Protein AF-A0A4Y8S9X6-F1 (afdb_monomer_lite)

Foldseek 3Di:
DDDDDDDDPPPPPPDDPDPDPPAQLFQKKWKWKAKPPPRHTPDTDMDGARWDWDDPDPQQKIKIAGPVCNQAWIKIFHDDDPFQWTQWIWIHHHNDIDIDGPVVQKTWGWDDDSNDQKIKIWIAGNDDIGMTMIMMTGD

pLDDT: mean 83.79, std 18.62, range [33.69, 97.81]

Secondary structure (DSSP, 8-state):
---------------------SS-SEEEEEEEEEETTT--EEEEEEEEEEEEEE---TT-EEEEEETTTTTTEEEEEEPPSSSSB-SEEEEEETTEEEEEEGGGTEEEEEES-TTSSEEEEEEEESSSSSEEEEEEEE-

Structure (mmCIF, N/CA/C/O backbone):
data_AF-A0A4Y8S9X6-F1
#
_entry.id   AF-A0A4Y8S9X6-F1
#
loop_
_atom_site.group_PDB
_atom_site.id
_atom_site.type_symbol
_atom_site.label_atom_id
_atom_site.label_alt_id
_atom_site.label_comp_id
_atom_site.label_asym_id
_atom_site.label_entity_id
_atom_site.label_seq_id
_atom_site.pdbx_PDB_ins_code
_atom_site.Cartn_x
_atom_site.Cartn_y
_atom_site.Cartn_z
_atom_site.occupancy
_atom_site.B_iso_or_equiv
_atom_site.auth_seq_id
_atom_site.auth_comp_id
_atom_site.auth_asym_id
_atom_site.auth_atom_id
_atom_site.pdbx_PDB_model_num
ATOM 1 N N . MET A 1 1 ? -40.312 -1.831 10.276 1.00 40.00 1 MET A N 1
ATOM 2 C CA . MET A 1 1 ? -38.938 -2.235 9.902 1.00 40.00 1 MET A CA 1
ATOM 3 C C . MET A 1 1 ? -38.817 -2.108 8.390 1.00 40.00 1 MET A C 1
ATOM 5 O O . MET A 1 1 ? -39.615 -2.721 7.696 1.00 40.00 1 MET A O 1
ATOM 9 N N . LYS A 1 2 ? -37.938 -1.236 7.881 1.00 33.69 2 LYS A N 1
ATOM 10 C CA . LYS A 1 2 ? -37.724 -1.038 6.435 1.00 33.69 2 LYS A CA 1
ATOM 11 C C . LYS A 1 2 ? -36.501 -1.858 6.001 1.00 33.69 2 LYS A C 1
ATOM 13 O O . LYS A 1 2 ? -35.486 -1.760 6.690 1.00 33.69 2 LYS A O 1
ATOM 18 N N . PRO A 1 3 ? -36.559 -2.641 4.913 1.00 43.22 3 PRO A N 1
ATOM 19 C CA . PRO A 1 3 ? -35.386 -3.345 4.419 1.00 43.22 3 PRO A CA 1
ATOM 20 C C . PRO A 1 3 ? -34.400 -2.344 3.804 1.00 43.22 3 PRO A C 1
ATOM 22 O O . PRO A 1 3 ? -34.760 -1.535 2.949 1.00 43.22 3 PRO A O 1
ATOM 25 N N . PHE A 1 4 ? -33.156 -2.390 4.277 1.00 41.22 4 PHE A N 1
ATOM 26 C CA . PHE A 1 4 ? -32.022 -1.693 3.679 1.00 41.22 4 PHE A CA 1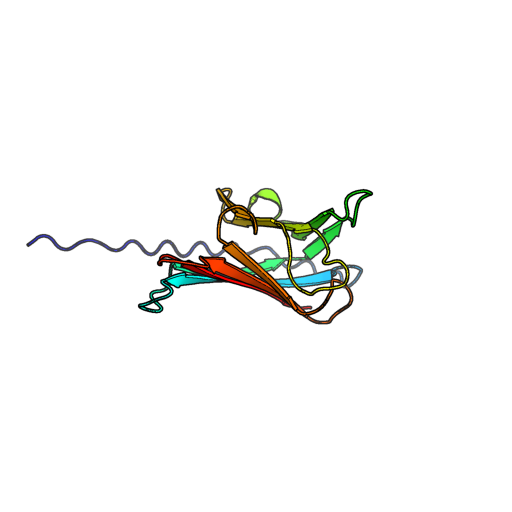
ATOM 27 C C . PHE A 1 4 ? -31.640 -2.438 2.393 1.00 41.22 4 PHE A C 1
ATOM 29 O O . PHE A 1 4 ? -31.184 -3.579 2.447 1.00 41.22 4 PHE A O 1
ATOM 36 N N . LEU A 1 5 ? -31.855 -1.808 1.238 1.00 36.44 5 LEU A N 1
ATOM 37 C CA . LEU A 1 5 ? -31.358 -2.304 -0.043 1.00 36.44 5 LEU A CA 1
ATOM 38 C C . LEU A 1 5 ? -29.827 -2.149 -0.063 1.00 36.44 5 LEU A C 1
ATOM 40 O O . LEU A 1 5 ? -29.307 -1.035 -0.123 1.00 36.44 5 LEU A O 1
ATOM 44 N N . LEU A 1 6 ? -29.106 -3.265 0.005 1.00 41.47 6 LEU A N 1
ATOM 45 C CA . LEU A 1 6 ? -27.664 -3.328 -0.229 1.00 41.47 6 LEU A CA 1
ATOM 46 C C . LEU A 1 6 ? -27.407 -3.307 -1.742 1.00 41.47 6 LEU A C 1
ATOM 48 O O . LEU A 1 6 ? -27.575 -4.317 -2.421 1.00 41.47 6 LEU A O 1
ATOM 52 N N . PHE A 1 7 ? -26.992 -2.157 -2.271 1.00 36.78 7 PHE A N 1
ATOM 53 C CA . PHE A 1 7 ? -26.425 -2.066 -3.616 1.00 36.78 7 PHE A CA 1
ATOM 54 C C . PHE A 1 7 ? -24.957 -2.509 -3.574 1.00 36.78 7 PHE A C 1
ATOM 56 O O . PHE A 1 7 ? -24.081 -1.757 -3.149 1.00 36.78 7 PHE A O 1
ATOM 63 N N . PHE A 1 8 ? -24.679 -3.730 -4.027 1.00 39.41 8 PHE A N 1
ATOM 64 C CA . PHE A 1 8 ? -23.322 -4.153 -4.363 1.00 39.41 8 PHE A CA 1
ATOM 65 C C . PHE A 1 8 ? -22.980 -3.620 -5.755 1.00 39.41 8 PHE A C 1
ATOM 67 O O . PHE A 1 8 ? -23.382 -4.190 -6.766 1.00 39.41 8 PHE A O 1
ATOM 74 N N . VAL A 1 9 ? -22.246 -2.510 -5.821 1.00 39.75 9 VAL A N 1
ATOM 75 C CA . VAL A 1 9 ? -21.648 -2.058 -7.081 1.00 39.75 9 VAL A CA 1
ATOM 76 C C . VAL A 1 9 ? -20.343 -2.829 -7.273 1.00 39.75 9 VAL A C 1
ATOM 78 O O . VAL A 1 9 ? -19.290 -2.432 -6.778 1.00 39.75 9 VAL A O 1
ATOM 81 N N . ALA A 1 10 ? -20.415 -3.960 -7.972 1.00 45.00 10 ALA A N 1
ATOM 82 C CA . ALA A 1 10 ? -19.235 -4.645 -8.482 1.00 45.00 10 ALA A CA 1
ATOM 83 C C . ALA A 1 10 ? -18.690 -3.845 -9.677 1.00 45.00 10 ALA A C 1
ATOM 85 O O . ALA A 1 10 ? -19.141 -4.010 -10.807 1.00 45.00 10 ALA A O 1
ATOM 86 N N . ILE A 1 11 ? -17.752 -2.928 -9.426 1.00 44.44 11 ILE A N 1
ATOM 87 C CA . ILE A 1 11 ? -17.028 -2.235 -10.498 1.00 44.44 11 ILE A CA 1
ATOM 88 C C . ILE A 1 11 ? -15.947 -3.188 -11.015 1.00 44.44 11 ILE A C 1
ATOM 90 O O . ILE A 1 11 ? -14.825 -3.210 -10.514 1.00 44.44 11 ILE A O 1
ATOM 94 N N . THR A 1 12 ? -16.277 -3.988 -12.025 1.00 44.09 12 THR A N 1
ATOM 95 C CA . THR A 1 12 ? -15.288 -4.700 -12.837 1.00 44.09 12 THR A CA 1
ATOM 96 C C . THR A 1 12 ? -14.641 -3.705 -13.795 1.00 44.09 12 THR A C 1
ATOM 98 O O . THR A 1 12 ? -15.137 -3.436 -14.885 1.00 44.09 12 THR A O 1
ATOM 101 N N . VAL A 1 13 ? -13.508 -3.128 -13.387 1.00 48.88 13 VAL A N 1
ATOM 102 C CA . VAL A 1 13 ? -12.615 -2.433 -14.322 1.00 48.88 13 VAL A CA 1
ATOM 103 C C . VAL A 1 13 ? -11.910 -3.512 -15.144 1.00 48.88 13 VAL A C 1
ATOM 105 O O . VAL A 1 13 ? -10.861 -4.022 -14.763 1.00 48.88 13 VAL A O 1
ATOM 108 N N . ALA A 1 14 ? -12.538 -3.930 -16.241 1.00 44.22 14 ALA A N 1
ATOM 109 C CA . ALA A 1 14 ? -11.895 -4.762 -17.245 1.00 44.22 14 ALA A CA 1
ATOM 110 C C . ALA A 1 14 ? -10.903 -3.884 -18.023 1.00 44.22 14 ALA A C 1
ATOM 112 O O . ALA A 1 14 ? -11.265 -3.238 -19.003 1.00 44.22 14 ALA A O 1
ATOM 113 N N . GLY A 1 15 ? -9.664 -3.805 -17.535 1.00 41.06 15 GLY A N 1
ATOM 114 C CA . GLY A 1 15 ? -8.538 -3.339 -18.336 1.00 41.06 15 GLY A CA 1
ATOM 115 C C . GLY A 1 15 ? -8.211 -4.407 -19.374 1.00 41.06 15 GLY A C 1
ATOM 116 O O . GLY A 1 15 ? -8.018 -5.575 -19.029 1.00 41.06 15 GLY A O 1
ATOM 117 N N . CYS A 1 16 ? -8.196 -4.035 -20.652 1.00 43.00 16 CYS A N 1
ATOM 118 C CA . CYS A 1 16 ? -7.683 -4.898 -21.706 1.00 43.00 16 CYS A CA 1
ATOM 119 C C . CYS A 1 16 ? -6.197 -5.159 -21.427 1.00 43.00 16 CYS A C 1
ATOM 121 O O . CYS A 1 16 ? -5.369 -4.254 -21.541 1.00 43.00 16 CYS A O 1
ATOM 123 N N . ALA A 1 17 ? -5.870 -6.395 -21.046 1.00 42.69 17 ALA A N 1
ATOM 124 C CA . ALA A 1 17 ? -4.497 -6.849 -20.883 1.00 42.69 17 ALA A CA 1
ATOM 125 C C . ALA A 1 17 ? -3.804 -6.833 -22.254 1.00 42.69 17 ALA A C 1
ATOM 127 O O . ALA A 1 17 ? -3.986 -7.736 -23.073 1.00 42.69 17 ALA A O 1
ATOM 128 N N . SER A 1 18 ? -3.034 -5.777 -22.516 1.00 43.19 18 SER A N 1
ATOM 129 C CA . SER A 1 18 ? -2.101 -5.752 -23.634 1.00 43.19 18 SER A CA 1
ATOM 130 C C . SER A 1 18 ? -0.980 -6.738 -23.315 1.00 43.19 18 SER A C 1
ATOM 132 O O . SER A 1 18 ? -0.240 -6.560 -22.350 1.00 43.19 18 SER A O 1
ATOM 134 N N . LYS A 1 19 ? -0.895 -7.817 -24.096 1.00 43.72 19 LYS A N 1
ATOM 135 C CA . LYS A 1 19 ? 0.226 -8.758 -24.068 1.00 43.72 19 LYS A CA 1
ATOM 136 C C . LYS A 1 19 ? 1.466 -8.044 -24.609 1.00 43.72 19 LYS A C 1
ATOM 138 O O . LYS A 1 19 ? 1.687 -8.060 -25.812 1.00 43.72 19 LYS A O 1
ATOM 143 N N . ASN A 1 20 ? 2.251 -7.427 -23.734 1.00 45.31 20 ASN A N 1
ATOM 144 C CA . ASN A 1 20 ? 3.652 -7.104 -23.992 1.00 45.31 20 ASN A CA 1
ATOM 145 C C . ASN A 1 20 ? 4.445 -7.344 -22.705 1.00 45.31 20 ASN A C 1
ATOM 147 O O . ASN A 1 20 ? 4.385 -6.571 -21.755 1.00 45.31 20 ASN A O 1
ATOM 151 N N . ASP A 1 21 ? 5.164 -8.460 -22.694 1.00 53.88 21 ASP A N 1
ATOM 152 C CA . ASP A 1 21 ? 5.855 -9.053 -21.546 1.00 53.88 21 ASP A CA 1
ATOM 153 C C . ASP A 1 21 ? 7.228 -8.398 -21.270 1.00 53.88 21 ASP A C 1
ATOM 155 O O . ASP A 1 21 ? 8.216 -9.061 -20.964 1.00 53.88 21 ASP A O 1
ATOM 159 N N . SER A 1 22 ? 7.342 -7.075 -21.421 1.00 56.56 22 SER A N 1
ATOM 160 C CA . SER A 1 22 ? 8.622 -6.367 -21.286 1.00 56.56 22 SER A CA 1
ATOM 161 C C . SER A 1 22 ? 8.523 -5.198 -20.303 1.00 56.56 22 SER A C 1
ATOM 163 O O . SER A 1 22 ? 8.374 -4.044 -20.705 1.00 56.56 22 SER A O 1
ATOM 165 N N . GLY A 1 23 ? 8.627 -5.490 -19.003 1.00 78.19 23 GLY A N 1
ATOM 166 C CA . GLY A 1 23 ? 8.963 -4.480 -17.986 1.00 78.19 23 GLY A CA 1
ATOM 167 C C . GLY A 1 23 ? 7.921 -4.193 -16.901 1.00 78.19 23 GLY A C 1
ATOM 168 O O . GLY A 1 23 ? 8.093 -3.216 -16.171 1.00 78.19 23 GLY A O 1
ATOM 169 N N . CYS A 1 24 ? 6.866 -5.001 -16.767 1.00 88.94 24 CYS A N 1
ATOM 170 C CA . CYS A 1 24 ? 5.984 -4.924 -15.599 1.00 88.94 24 CYS A CA 1
ATOM 171 C C . CYS A 1 24 ? 6.695 -5.497 -14.371 1.00 88.94 24 CYS A C 1
ATOM 173 O O . CYS A 1 24 ? 7.288 -6.573 -14.430 1.00 88.94 24 CYS A O 1
ATOM 175 N N . LEU A 1 25 ? 6.622 -4.781 -13.252 1.00 92.75 25 LEU A N 1
ATOM 176 C CA . LEU A 1 25 ? 7.156 -5.246 -11.976 1.00 92.75 25 LEU A CA 1
ATOM 177 C C . LEU A 1 25 ? 6.232 -6.289 -11.343 1.00 92.75 25 LEU A C 1
ATOM 179 O O . LEU A 1 25 ? 6.688 -7.313 -10.844 1.00 92.75 25 LEU A O 1
ATOM 183 N N . PHE A 1 26 ? 4.931 -6.009 -11.390 1.00 95.12 26 PHE A N 1
ATOM 184 C CA . PHE A 1 26 ? 3.854 -6.873 -10.923 1.00 95.12 26 PHE A CA 1
ATOM 185 C C . PHE A 1 26 ? 2.705 -6.817 -11.939 1.00 95.12 26 PHE A C 1
ATOM 187 O O . PHE A 1 26 ? 2.532 -5.792 -12.601 1.00 95.12 26 PHE A O 1
ATOM 194 N N . SER A 1 27 ? 1.918 -7.885 -12.062 1.00 95.19 27 SER A N 1
ATOM 195 C CA . SER A 1 27 ? 0.724 -7.941 -12.923 1.00 95.19 27 SER A CA 1
ATOM 196 C C . SER A 1 27 ? -0.594 -7.853 -12.141 1.00 95.19 27 SER A C 1
ATOM 198 O O . SER A 1 27 ? -1.665 -7.617 -12.709 1.00 95.19 27 SER A O 1
ATOM 200 N N . GLU A 1 28 ? -0.533 -8.032 -10.819 1.00 95.88 28 GLU A N 1
ATOM 201 C CA . GLU A 1 28 ? -1.696 -8.020 -9.939 1.00 95.88 28 GLU A CA 1
ATOM 202 C C . GLU A 1 28 ? -1.396 -7.293 -8.625 1.00 95.88 28 GLU A C 1
ATOM 204 O O . GLU A 1 28 ? -0.337 -7.472 -8.023 1.00 95.88 28 GLU A O 1
ATOM 209 N N . ALA A 1 29 ? -2.368 -6.515 -8.148 1.00 97.12 29 ALA A N 1
ATOM 210 C CA . ALA A 1 29 ? -2.415 -5.970 -6.801 1.00 97.12 29 ALA A CA 1
ATOM 211 C C . ALA A 1 29 ? -3.729 -6.382 -6.131 1.00 97.12 29 ALA A C 1
ATOM 213 O O . ALA A 1 29 ? -4.814 -6.189 -6.681 1.00 97.12 29 ALA A O 1
ATOM 214 N N . ARG A 1 30 ? -3.652 -6.916 -4.914 1.00 97.19 30 ARG A N 1
ATOM 215 C CA . ARG A 1 30 ? -4.816 -7.209 -4.080 1.00 97.19 30 ARG A CA 1
ATOM 216 C C . ARG A 1 30 ? -4.791 -6.350 -2.833 1.00 97.19 30 ARG A C 1
ATOM 218 O O . ARG A 1 30 ? -3.825 -6.405 -2.076 1.00 97.19 30 ARG A O 1
ATOM 225 N N . VAL A 1 31 ? -5.870 -5.615 -2.587 1.00 96.38 31 VAL A N 1
ATOM 226 C CA . VAL A 1 31 ? -6.052 -4.864 -1.346 1.00 96.38 31 VAL A CA 1
ATOM 227 C C . VAL A 1 31 ? -7.119 -5.522 -0.498 1.00 96.38 31 VAL A C 1
ATOM 229 O O . VAL A 1 31 ? -8.242 -5.725 -0.958 1.00 96.38 31 VAL A O 1
ATOM 232 N N . LYS A 1 32 ? -6.780 -5.785 0.761 1.00 96.38 32 LYS A N 1
ATOM 233 C CA . LYS A 1 32 ? -7.729 -6.194 1.791 1.00 96.38 32 LYS A CA 1
ATOM 234 C C . LYS A 1 32 ? -7.716 -5.211 2.943 1.00 96.38 32 LYS A C 1
ATOM 236 O O . LYS A 1 32 ? -6.653 -4.785 3.378 1.00 96.38 32 LYS 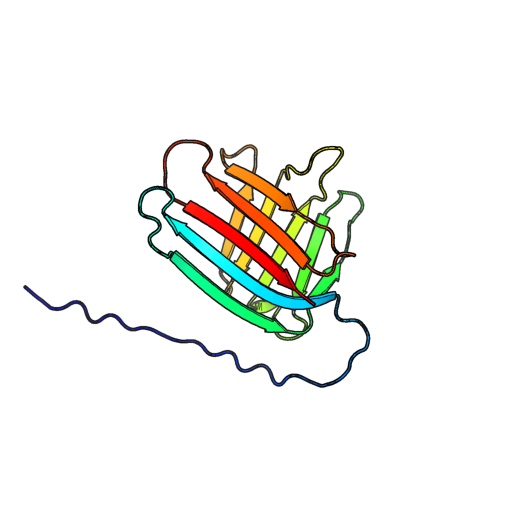A O 1
ATOM 241 N N . ALA A 1 33 ? -8.889 -4.901 3.470 1.00 94.50 33 ALA A N 1
ATOM 242 C CA . ALA A 1 33 ? -9.044 -4.202 4.734 1.00 94.50 33 ALA A CA 1
ATOM 243 C C . ALA A 1 33 ? -10.245 -4.777 5.484 1.00 94.50 33 ALA A C 1
ATOM 245 O O . ALA A 1 33 ? -11.270 -5.094 4.878 1.00 94.50 33 ALA A O 1
ATOM 246 N N . SER A 1 34 ? -10.129 -4.892 6.798 1.00 94.44 34 SER A N 1
ATOM 247 C CA . SER A 1 34 ? -11.153 -5.465 7.668 1.00 94.44 34 SER A CA 1
ATOM 248 C C . SER A 1 34 ? -11.115 -4.827 9.043 1.00 94.44 34 SER A C 1
ATOM 250 O O . SER A 1 34 ? -10.072 -4.330 9.479 1.00 94.44 34 SER A O 1
ATOM 252 N N . GLU A 1 35 ? -12.229 -4.912 9.755 1.00 93.12 35 GLU A N 1
ATOM 253 C CA . GLU A 1 35 ? -12.265 -4.567 11.168 1.00 93.12 35 GLU A CA 1
ATOM 254 C C . GLU A 1 35 ? -11.366 -5.507 11.989 1.00 93.12 35 GLU A C 1
ATOM 256 O O . GLU A 1 35 ? -11.397 -6.719 11.797 1.00 93.12 35 GLU A O 1
ATOM 261 N N . ILE A 1 36 ? -10.553 -4.968 12.905 1.00 89.31 36 ILE A N 1
ATOM 262 C CA . ILE A 1 36 ? -9.600 -5.785 13.690 1.00 89.31 36 ILE A CA 1
ATOM 263 C C . ILE A 1 36 ? -10.321 -6.826 14.555 1.00 89.31 36 ILE A C 1
ATOM 265 O O . ILE A 1 36 ? -9.856 -7.959 14.648 1.00 89.31 36 ILE A O 1
ATOM 269 N N . THR A 1 37 ? -11.423 -6.432 15.198 1.00 87.94 37 THR A N 1
ATOM 270 C CA . THR A 1 37 ? -12.105 -7.219 16.237 1.00 87.94 37 THR A CA 1
ATOM 271 C C . THR A 1 37 ? -13.129 -8.204 15.689 1.00 87.94 37 THR A C 1
ATOM 273 O O . THR A 1 37 ? -13.355 -9.244 16.298 1.00 87.94 37 THR A O 1
ATOM 276 N N . THR A 1 38 ? -13.770 -7.873 14.569 1.00 90.00 38 THR A N 1
ATOM 277 C CA . THR A 1 38 ? -14.866 -8.663 13.988 1.00 90.00 38 THR A CA 1
ATOM 278 C C . THR A 1 38 ? -14.469 -9.374 12.699 1.00 90.00 38 THR A C 1
ATOM 280 O O . THR A 1 38 ? -15.262 -10.153 12.177 1.00 90.00 38 THR A O 1
ATOM 283 N N . ASP A 1 39 ? -13.292 -9.061 12.141 1.00 89.62 39 ASP A N 1
ATOM 284 C CA . ASP A 1 39 ? -12.861 -9.466 10.796 1.00 89.62 39 ASP A CA 1
ATOM 285 C C . ASP A 1 39 ? -13.843 -9.080 9.679 1.00 89.62 39 ASP A C 1
ATOM 287 O O . ASP A 1 39 ? -13.741 -9.551 8.543 1.00 89.62 39 ASP A O 1
ATOM 291 N N . LYS A 1 40 ? -14.787 -8.173 9.962 1.00 91.44 40 LYS A N 1
ATOM 292 C CA . LYS A 1 40 ? -15.758 -7.716 8.977 1.00 91.44 40 LYS A CA 1
ATOM 293 C C . LYS A 1 40 ? -15.023 -7.031 7.819 1.00 91.44 40 LYS A C 1
ATOM 295 O O . LYS A 1 40 ? -14.279 -6.075 8.062 1.00 91.44 40 LYS A O 1
ATOM 300 N N . PRO A 1 41 ? -15.226 -7.472 6.565 1.00 91.81 41 PRO A N 1
ATOM 301 C CA . PRO A 1 41 ? -14.527 -6.901 5.426 1.00 91.81 41 PRO A CA 1
ATOM 302 C C . PRO A 1 41 ? -14.990 -5.464 5.170 1.00 91.81 41 PRO A C 1
ATOM 304 O O . PRO A 1 41 ? -16.185 -5.173 5.112 1.00 91.81 41 PRO A O 1
ATOM 307 N N . ILE A 1 42 ? -14.017 -4.574 4.998 1.00 90.94 42 ILE A N 1
ATOM 308 C CA . ILE A 1 42 ? -14.194 -3.172 4.597 1.00 90.94 42 ILE A CA 1
ATOM 309 C C . ILE A 1 42 ? -13.864 -3.026 3.110 1.00 90.94 42 ILE A C 1
ATOM 311 O O . ILE A 1 42 ? -14.543 -2.298 2.390 1.00 90.94 42 ILE A O 1
ATOM 315 N N . ASN A 1 43 ? -12.824 -3.725 2.651 1.00 88.56 43 ASN A N 1
ATOM 316 C CA . ASN A 1 43 ? -12.411 -3.757 1.255 1.00 88.56 43 ASN A CA 1
ATOM 317 C C . ASN A 1 43 ? -11.796 -5.127 0.918 1.00 88.56 43 ASN A C 1
ATOM 319 O O . ASN A 1 43 ? -11.019 -5.660 1.709 1.00 88.56 43 ASN A O 1
ATOM 323 N N . ASP A 1 44 ? -12.116 -5.676 -0.251 1.00 94.25 44 ASP A N 1
ATOM 324 C CA . ASP A 1 44 ? -11.409 -6.802 -0.878 1.00 94.25 44 ASP A CA 1
ATOM 325 C C . ASP A 1 44 ? -11.491 -6.581 -2.387 1.00 94.25 44 ASP A C 1
ATOM 327 O O . ASP A 1 44 ? -12.537 -6.784 -3.006 1.00 94.25 44 ASP A O 1
ATOM 331 N N . VAL A 1 45 ? -10.407 -6.071 -2.963 1.00 93.81 45 VAL A N 1
ATOM 332 C CA . VAL A 1 45 ? -10.331 -5.750 -4.388 1.00 93.81 45 VAL A CA 1
ATOM 333 C C . VAL A 1 45 ? -9.066 -6.342 -4.981 1.00 93.81 45 VAL A C 1
ATOM 335 O O . VAL A 1 45 ? -7.984 -6.234 -4.406 1.00 93.81 45 VAL A O 1
ATOM 338 N N . THR A 1 46 ? -9.214 -6.945 -6.156 1.00 96.00 46 THR A N 1
ATOM 339 C CA . THR A 1 46 ? -8.105 -7.382 -7.002 1.00 96.00 46 THR A CA 1
ATOM 340 C C . THR A 1 46 ? -8.064 -6.503 -8.241 1.00 96.00 46 THR A C 1
ATOM 342 O O . THR A 1 46 ? -9.084 -6.293 -8.898 1.00 96.00 46 THR A O 1
ATOM 345 N N . ILE A 1 47 ? -6.880 -5.995 -8.555 1.00 94.88 47 ILE A N 1
ATOM 346 C CA . ILE A 1 47 ? -6.616 -5.081 -9.659 1.00 94.88 47 ILE A CA 1
ATOM 347 C C . ILE A 1 47 ? -5.551 -5.741 -10.523 1.00 94.88 47 ILE A C 1
ATOM 349 O O . ILE A 1 47 ? -4.466 -6.051 -10.036 1.00 94.88 47 ILE A O 1
ATOM 353 N N . LYS A 1 48 ? -5.877 -5.970 -11.793 1.00 95.50 48 LYS A N 1
ATOM 354 C CA . LYS A 1 48 ? -4.941 -6.500 -12.785 1.00 95.50 48 LYS A CA 1
ATOM 355 C C . LYS A 1 48 ? -4.486 -5.357 -13.673 1.00 95.50 48 LYS A C 1
ATOM 357 O O . LYS A 1 48 ? -5.324 -4.720 -14.308 1.00 95.50 48 LYS A O 1
ATOM 362 N N . ASP A 1 49 ? -3.191 -5.090 -13.669 1.00 94.88 49 ASP A N 1
ATOM 363 C CA . ASP A 1 49 ? -2.557 -4.037 -14.458 1.00 94.88 49 ASP A CA 1
ATOM 364 C C . ASP A 1 49 ? -1.049 -4.305 -14.535 1.00 94.88 49 ASP A C 1
ATOM 366 O O . ASP A 1 49 ? -0.504 -5.052 -13.726 1.00 94.88 49 ASP A O 1
ATOM 370 N N . CYS A 1 50 ? -0.362 -3.669 -15.477 1.00 94.25 50 CYS A N 1
ATOM 371 C CA . CYS A 1 50 ? 1.090 -3.597 -15.456 1.00 94.25 50 CYS A CA 1
ATOM 372 C C . CYS A 1 50 ? 1.512 -2.596 -14.375 1.00 94.25 50 CYS A C 1
ATOM 374 O O . CYS A 1 50 ? 1.436 -1.384 -14.576 1.00 94.25 50 CYS A O 1
ATOM 376 N N . PHE A 1 51 ? 1.926 -3.079 -13.207 1.00 95.38 51 PHE A N 1
ATOM 377 C CA . PHE A 1 51 ? 2.419 -2.216 -12.139 1.00 95.38 51 PHE A CA 1
ATOM 378 C C . PHE A 1 51 ? 3.899 -1.920 -12.336 1.00 95.38 51 PHE A C 1
ATOM 380 O O . PHE A 1 51 ? 4.709 -2.829 -12.530 1.00 95.38 51 PHE A O 1
ATOM 387 N N . LYS A 1 52 ? 4.259 -0.644 -12.231 1.00 94.44 52 LYS A N 1
ATOM 388 C CA . LYS A 1 52 ? 5.639 -0.154 -12.268 1.00 94.44 52 LYS A CA 1
ATOM 389 C C . LYS A 1 52 ? 5.963 0.566 -10.970 1.00 94.44 52 LYS A C 1
ATOM 391 O O . LYS A 1 52 ? 5.077 1.175 -10.371 1.00 94.44 52 LYS A O 1
ATOM 396 N N . ALA A 1 53 ? 7.224 0.486 -10.553 1.00 93.38 53 ALA A N 1
ATOM 397 C CA . ALA A 1 53 ? 7.733 1.249 -9.423 1.00 93.38 53 ALA A CA 1
ATOM 398 C C . ALA A 1 53 ? 8.583 2.431 -9.902 1.00 93.38 53 ALA A C 1
ATOM 400 O O . ALA A 1 53 ? 9.375 2.286 -10.833 1.00 93.38 53 ALA A O 1
ATOM 401 N N . THR A 1 54 ? 8.449 3.574 -9.239 1.00 92.00 54 THR A N 1
ATOM 402 C CA . THR A 1 54 ? 9.385 4.701 -9.320 1.00 92.00 54 THR A CA 1
ATOM 403 C C . THR A 1 54 ? 10.019 4.935 -7.955 1.00 92.00 54 THR A C 1
ATOM 405 O O . THR A 1 54 ? 9.353 4.764 -6.933 1.00 92.00 54 THR A O 1
ATOM 408 N N . GLY A 1 55 ? 11.284 5.354 -7.946 1.00 88.06 55 GLY A N 1
ATOM 409 C CA . GLY A 1 55 ? 12.084 5.517 -6.732 1.00 88.06 55 GLY A CA 1
ATOM 410 C C . GLY A 1 55 ? 12.921 4.274 -6.378 1.00 88.06 55 GLY A C 1
ATOM 411 O O . GLY A 1 55 ? 13.026 3.359 -7.203 1.00 88.06 55 GLY A O 1
ATOM 412 N N . PRO A 1 56 ? 13.519 4.228 -5.173 1.00 88.00 56 PRO A N 1
ATOM 413 C CA . PRO A 1 56 ? 13.477 5.274 -4.143 1.00 88.00 56 PRO A CA 1
ATOM 414 C C . PRO A 1 56 ? 14.049 6.615 -4.635 1.00 88.00 56 PRO A C 1
ATOM 416 O O . PRO A 1 56 ? 15.021 6.629 -5.390 1.00 88.00 56 PRO A O 1
ATOM 419 N N . ASP A 1 57 ? 13.426 7.733 -4.256 1.00 88.62 57 ASP A N 1
ATOM 420 C CA . ASP A 1 57 ? 14.030 9.067 -4.410 1.00 88.62 57 ASP A CA 1
ATOM 421 C C . ASP A 1 57 ? 15.092 9.335 -3.321 1.00 88.62 57 ASP A C 1
ATOM 423 O O . ASP A 1 57 ? 15.377 8.466 -2.495 1.00 88.62 57 ASP A O 1
ATOM 427 N N . ASP A 1 58 ? 15.667 10.543 -3.284 1.00 86.12 58 ASP A N 1
ATOM 428 C CA . ASP A 1 58 ? 16.678 10.934 -2.284 1.00 86.12 58 ASP A CA 1
ATOM 429 C C . ASP A 1 58 ? 16.176 10.837 -0.826 1.00 86.12 58 ASP A C 1
ATOM 431 O O . ASP A 1 58 ? 16.972 10.835 0.113 1.00 86.12 58 ASP A O 1
ATOM 435 N N . MET A 1 59 ? 14.856 10.756 -0.620 1.00 85.69 59 MET A N 1
ATOM 436 C CA . MET A 1 59 ? 14.215 10.572 0.683 1.00 85.69 59 MET A CA 1
ATOM 437 C C . MET A 1 59 ? 13.750 9.127 0.922 1.00 85.69 59 MET A C 1
ATOM 439 O O . MET A 1 59 ? 13.096 8.859 1.929 1.00 85.69 59 MET A O 1
ATOM 443 N N . GLY A 1 60 ? 14.047 8.196 0.013 1.00 88.88 60 GLY A N 1
ATOM 444 C CA . GLY A 1 60 ? 13.632 6.800 0.107 1.00 88.88 60 GLY A CA 1
ATOM 445 C C . GLY A 1 60 ? 12.180 6.541 -0.304 1.00 88.88 60 GLY A C 1
ATOM 446 O O . GLY A 1 60 ? 11.648 5.479 0.018 1.00 88.88 60 GLY A O 1
ATOM 447 N N . LEU A 1 61 ? 11.490 7.487 -0.954 1.00 93.44 61 LEU A N 1
ATOM 448 C CA . LEU A 1 61 ? 10.090 7.315 -1.355 1.00 93.44 61 LEU A CA 1
ATOM 449 C C . LEU A 1 61 ? 9.983 6.410 -2.585 1.00 93.44 61 LEU A C 1
ATOM 451 O O . LEU A 1 61 ? 10.522 6.719 -3.647 1.00 93.44 61 LEU A O 1
ATOM 455 N N . VAL A 1 62 ? 9.207 5.338 -2.458 1.00 95.06 62 VAL A N 1
ATOM 456 C CA . VAL A 1 62 ? 8.822 4.450 -3.557 1.00 95.06 62 VAL A CA 1
ATOM 457 C C . VAL A 1 62 ? 7.350 4.653 -3.876 1.00 95.06 62 VAL A C 1
ATOM 459 O O . VAL A 1 62 ? 6.504 4.692 -2.980 1.00 95.06 62 VAL A O 1
ATOM 462 N N . GLU A 1 63 ? 7.024 4.726 -5.163 1.00 96.56 63 GLU A N 1
ATOM 463 C CA . GLU A 1 63 ? 5.646 4.688 -5.647 1.00 96.56 63 GLU A CA 1
ATOM 464 C C . GLU A 1 63 ? 5.440 3.500 -6.579 1.00 96.56 63 GLU A C 1
ATOM 466 O O . GLU A 1 63 ? 6.250 3.265 -7.467 1.00 96.56 63 GLU A O 1
ATOM 471 N N . ILE A 1 64 ? 4.338 2.772 -6.406 1.00 96.56 64 ILE A N 1
ATOM 472 C CA . ILE A 1 64 ? 3.898 1.696 -7.292 1.00 96.56 64 ILE A CA 1
ATOM 473 C C . ILE A 1 64 ? 2.539 2.079 -7.872 1.00 96.56 64 ILE A C 1
ATOM 475 O O . ILE A 1 64 ? 1.567 2.277 -7.136 1.00 96.56 64 ILE A O 1
ATOM 479 N N . ALA A 1 65 ? 2.458 2.164 -9.196 1.00 96.12 65 ALA A N 1
ATOM 480 C CA . ALA A 1 65 ? 1.246 2.528 -9.920 1.00 96.12 65 ALA A CA 1
ATOM 481 C C . ALA A 1 65 ? 1.026 1.596 -11.114 1.00 96.12 65 ALA A C 1
ATOM 483 O O . ALA A 1 65 ? 1.983 1.127 -11.731 1.00 96.12 65 ALA A O 1
ATOM 484 N N . GLY A 1 66 ? -0.241 1.323 -11.422 1.00 94.19 66 GLY A N 1
ATOM 485 C CA . GLY A 1 66 ? -0.615 0.601 -12.635 1.00 94.19 66 GLY A CA 1
ATOM 486 C C . GLY A 1 66 ? -0.576 1.527 -13.850 1.00 94.19 66 GLY A C 1
ATOM 487 O O . GLY A 1 66 ? -0.983 2.685 -13.744 1.00 94.19 66 GLY A O 1
ATOM 488 N N . GLU A 1 67 ? -0.096 1.046 -14.995 1.00 93.31 67 GLU A N 1
ATOM 489 C CA . GLU A 1 67 ? -0.020 1.840 -16.228 1.00 93.31 67 GLU A CA 1
ATOM 490 C C . GLU A 1 67 ? -1.378 2.397 -16.665 1.00 93.31 67 GLU A C 1
ATOM 492 O O . GLU A 1 67 ? -1.471 3.558 -17.059 1.00 93.31 67 GLU A O 1
ATOM 497 N N . GLN A 1 68 ? -2.435 1.587 -16.575 1.00 91.62 68 GLN A N 1
ATOM 498 C CA . GLN A 1 68 ? -3.785 1.973 -16.997 1.00 91.62 68 GLN A CA 1
ATOM 499 C C . GLN A 1 68 ? -4.654 2.456 -15.831 1.00 91.62 68 GLN A C 1
ATOM 501 O O . GLN A 1 68 ? -5.693 3.087 -16.035 1.00 91.62 68 GLN A O 1
ATOM 506 N N . THR A 1 69 ? -4.268 2.131 -14.597 1.00 90.31 69 THR A N 1
ATOM 507 C CA . THR A 1 69 ? -5.083 2.347 -13.400 1.00 90.31 69 THR A CA 1
ATOM 508 C C . THR A 1 69 ? -4.503 3.358 -12.422 1.00 90.31 69 THR A C 1
ATOM 510 O O . THR A 1 69 ? -5.129 3.565 -11.390 1.00 90.31 69 THR A O 1
ATOM 513 N N . SER A 1 70 ? -3.397 4.043 -12.725 1.00 87.50 70 SER A N 1
ATOM 514 C CA . SER A 1 70 ? -2.722 5.009 -11.830 1.00 87.50 70 SER A CA 1
ATOM 515 C C . SER A 1 70 ? -3.648 6.064 -11.194 1.00 87.50 70 SER A C 1
ATOM 517 O O . SER A 1 70 ? -3.515 6.404 -10.013 1.00 87.50 70 SER A O 1
ATOM 519 N N . ASP A 1 71 ? -4.661 6.536 -11.925 1.00 88.25 71 ASP A N 1
ATOM 520 C CA . ASP A 1 71 ? -5.663 7.474 -11.402 1.00 88.25 71 ASP A CA 1
ATOM 521 C C . ASP A 1 71 ? -6.589 6.856 -10.351 1.00 88.25 71 ASP A C 1
ATOM 523 O O . ASP A 1 71 ? -7.111 7.552 -9.474 1.00 88.25 71 ASP A O 1
ATOM 527 N N . LYS A 1 72 ? -6.784 5.542 -10.415 1.00 88.12 72 LYS A N 1
ATOM 528 C CA . LYS A 1 72 ? -7.672 4.772 -9.543 1.00 88.12 72 LYS A CA 1
ATOM 529 C C . LYS A 1 72 ? -6.907 4.039 -8.452 1.00 88.12 72 LYS A C 1
ATOM 531 O O . LYS A 1 72 ? -7.456 3.909 -7.363 1.00 88.12 72 LYS A O 1
ATOM 536 N N . PHE A 1 73 ? -5.690 3.585 -8.721 1.00 93.88 73 PHE A N 1
ATOM 537 C CA . PHE A 1 73 ? -4.871 2.807 -7.814 1.00 93.88 73 PHE A CA 1
ATOM 538 C C . PHE A 1 73 ? -3.401 3.218 -7.864 1.00 93.88 73 PHE A C 1
ATOM 540 O O . PHE A 1 73 ? -2.751 3.162 -8.906 1.00 93.88 73 PHE A O 1
ATOM 547 N N . LYS A 1 74 ? -2.880 3.599 -6.699 1.00 96.38 74 LYS A N 1
ATOM 548 C CA . LYS A 1 74 ? -1.466 3.904 -6.483 1.00 96.38 74 LYS A CA 1
ATOM 549 C C . LYS A 1 74 ? -1.108 3.600 -5.039 1.00 96.38 74 LYS A C 1
ATOM 551 O O . LYS A 1 74 ? -1.913 3.854 -4.141 1.00 96.38 74 LYS A O 1
ATOM 556 N N . VAL A 1 75 ? 0.098 3.110 -4.818 1.00 97.50 75 VAL A N 1
ATOM 557 C CA . VAL A 1 75 ? 0.672 2.946 -3.487 1.00 97.50 75 VAL A CA 1
ATOM 558 C C . VAL A 1 75 ? 1.954 3.751 -3.399 1.00 97.50 75 VAL A C 1
ATOM 560 O O . VAL A 1 75 ? 2.755 3.699 -4.323 1.00 97.50 75 VAL A O 1
ATOM 563 N N . SER A 1 76 ? 2.162 4.461 -2.296 1.00 97.00 76 SER A N 1
ATOM 564 C CA . SER A 1 76 ? 3.430 5.142 -2.021 1.00 97.00 76 SER A CA 1
ATOM 565 C C . SER A 1 76 ? 3.879 4.826 -0.597 1.00 97.00 76 SER A C 1
ATOM 567 O O . SER A 1 76 ? 3.055 4.845 0.318 1.00 97.00 76 SER A O 1
ATOM 569 N N . TYR A 1 77 ? 5.155 4.520 -0.392 1.00 96.06 77 TYR A N 1
ATOM 570 C CA . TYR A 1 77 ? 5.719 4.188 0.919 1.00 96.06 77 TYR A CA 1
ATOM 571 C C . TYR A 1 77 ? 7.202 4.566 0.978 1.00 96.06 77 TYR A C 1
ATOM 573 O O . TYR A 1 77 ? 7.847 4.686 -0.060 1.00 96.06 77 TYR A O 1
ATOM 581 N N . TYR A 1 78 ? 7.741 4.766 2.180 1.00 92.06 78 TYR A N 1
ATOM 582 C CA . TYR A 1 78 ? 9.189 4.915 2.354 1.00 92.06 78 TYR A CA 1
ATOM 583 C C . TYR A 1 78 ? 9.840 3.548 2.486 1.00 92.06 78 TYR A C 1
ATOM 585 O O . TYR A 1 78 ? 9.338 2.714 3.248 1.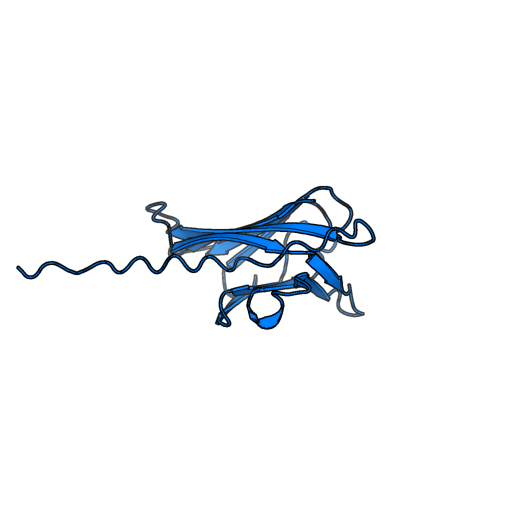00 92.06 78 TYR A O 1
ATOM 593 N N . GLU A 1 79 ? 10.944 3.321 1.773 1.00 88.50 79 GLU A N 1
ATOM 594 C CA . GLU A 1 79 ? 11.718 2.104 1.972 1.00 88.50 79 GLU A CA 1
ATOM 595 C C . GLU A 1 79 ? 12.132 1.974 3.443 1.00 88.50 79 GLU A C 1
ATOM 597 O O . GLU A 1 79 ? 12.528 2.958 4.077 1.00 88.50 79 GLU A O 1
ATOM 602 N N . PRO A 1 80 ? 12.016 0.764 4.008 1.00 87.25 80 PRO A N 1
ATOM 603 C CA . PRO A 1 80 ? 12.562 0.493 5.325 1.00 87.25 80 PRO A CA 1
ATOM 604 C C . PRO A 1 80 ? 14.080 0.724 5.346 1.00 87.25 80 PRO A C 1
ATOM 606 O O . PRO A 1 80 ? 14.776 0.345 4.406 1.00 87.25 80 PRO A O 1
ATOM 609 N N . GLY A 1 81 ? 14.599 1.274 6.448 1.00 83.56 81 GLY A N 1
ATOM 610 C CA . GLY A 1 81 ? 16.027 1.186 6.778 1.00 83.56 81 GLY A CA 1
ATOM 611 C C . GLY A 1 81 ? 16.396 -0.223 7.270 1.00 83.56 81 GLY A C 1
ATOM 612 O O . GLY A 1 81 ? 15.939 -1.225 6.729 1.00 83.56 81 GLY A O 1
ATOM 613 N N . ASP A 1 82 ? 17.139 -0.325 8.376 1.00 84.69 82 ASP A N 1
ATOM 614 C CA . ASP A 1 82 ? 17.551 -1.614 8.979 1.00 84.69 82 ASP A CA 1
ATOM 615 C C . ASP A 1 82 ? 16.395 -2.460 9.577 1.00 84.69 82 ASP A C 1
ATOM 617 O O . ASP A 1 82 ? 16.618 -3.490 10.214 1.00 84.69 82 ASP A O 1
ATOM 621 N N . SER A 1 83 ? 15.138 -2.041 9.412 1.00 85.50 83 SER A N 1
ATOM 622 C CA . SER A 1 83 ? 13.943 -2.668 9.987 1.00 85.50 83 SER A CA 1
ATOM 623 C C . SER A 1 83 ? 12.819 -2.712 8.967 1.00 85.50 83 SER A C 1
ATOM 625 O O . SER A 1 83 ? 12.562 -1.711 8.325 1.00 85.50 83 SER A O 1
ATOM 627 N N . ASN A 1 84 ? 12.048 -3.803 8.906 1.00 88.88 84 ASN A N 1
ATOM 628 C CA . ASN A 1 84 ? 10.880 -3.931 8.016 1.00 88.88 84 ASN A CA 1
ATOM 629 C C . ASN A 1 84 ? 9.700 -2.990 8.350 1.00 88.88 84 ASN A C 1
ATOM 631 O O . ASN A 1 84 ? 8.652 -3.065 7.700 1.00 88.88 84 ASN A O 1
ATOM 635 N N . ALA A 1 85 ? 9.815 -2.168 9.394 1.00 90.94 85 ALA A N 1
ATOM 636 C CA . ALA A 1 85 ? 8.818 -1.164 9.736 1.00 90.94 85 ALA A CA 1
ATOM 637 C C . ALA A 1 85 ? 8.939 0.054 8.810 1.00 90.94 85 ALA A C 1
ATOM 639 O O . ALA A 1 85 ? 10.037 0.534 8.542 1.00 90.94 85 ALA A O 1
ATOM 640 N N . MET A 1 86 ? 7.799 0.566 8.351 1.00 92.81 86 MET A N 1
ATOM 641 C CA . MET A 1 86 ? 7.739 1.791 7.550 1.00 92.81 86 MET A CA 1
ATOM 642 C C . MET A 1 86 ? 7.273 2.968 8.414 1.00 92.81 86 MET A C 1
ATOM 644 O O . MET A 1 86 ? 6.578 2.785 9.414 1.00 92.81 86 MET A O 1
ATOM 648 N N . ASP A 1 87 ? 7.587 4.195 8.000 1.00 92.75 87 ASP A N 1
ATOM 649 C CA . ASP A 1 87 ? 7.055 5.399 8.656 1.00 92.75 87 ASP A CA 1
ATOM 650 C C . ASP A 1 87 ? 5.773 5.933 8.018 1.00 92.75 87 ASP A C 1
ATOM 652 O O . ASP A 1 87 ? 4.973 6.617 8.671 1.00 92.75 87 ASP A O 1
ATOM 656 N N . MET A 1 88 ? 5.541 5.593 6.748 1.00 95.75 88 MET A N 1
ATOM 657 C CA . MET A 1 88 ? 4.352 5.994 6.010 1.00 95.75 88 MET A CA 1
ATOM 658 C C . MET A 1 88 ? 3.959 4.960 4.954 1.00 95.75 88 MET A C 1
ATOM 660 O O . MET A 1 88 ? 4.815 4.358 4.308 1.00 95.75 88 MET A O 1
ATOM 664 N N . LEU A 1 89 ? 2.649 4.811 4.771 1.00 97.31 89 LEU A N 1
ATOM 665 C CA . LEU A 1 89 ? 2.031 4.116 3.652 1.00 97.31 89 LEU A CA 1
ATOM 666 C C . LEU A 1 89 ? 0.811 4.910 3.171 1.00 97.31 89 LEU A C 1
ATOM 668 O O . LEU A 1 89 ? -0.105 5.199 3.940 1.00 97.31 89 LEU A O 1
ATOM 672 N N . ASN A 1 90 ? 0.770 5.198 1.879 1.00 97.25 90 ASN A N 1
ATOM 673 C CA . ASN A 1 90 ? -0.358 5.797 1.186 1.00 97.25 90 ASN A CA 1
ATOM 674 C C . ASN A 1 90 ? -0.946 4.782 0.210 1.00 97.25 90 ASN A C 1
ATOM 676 O O . ASN A 1 90 ? -0.224 4.229 -0.615 1.00 97.25 90 ASN A O 1
ATOM 680 N N . VAL A 1 91 ? -2.259 4.568 0.267 1.00 96.06 91 VAL A N 1
ATOM 681 C CA . VAL A 1 91 ? -2.982 3.680 -0.652 1.00 96.06 91 VAL A CA 1
ATOM 682 C C . VAL A 1 91 ? -4.138 4.454 -1.273 1.00 96.06 91 VAL A C 1
ATOM 684 O O . VAL A 1 91 ? -5.087 4.839 -0.589 1.00 96.06 91 VAL A O 1
ATOM 687 N N . LYS A 1 92 ? -4.063 4.704 -2.579 1.00 94.75 92 LYS A N 1
ATOM 688 C CA . LYS A 1 92 ? -5.139 5.299 -3.375 1.00 94.75 92 LYS A CA 1
ATOM 689 C C . LYS A 1 92 ? -5.966 4.176 -3.995 1.00 94.75 92 LYS A C 1
ATOM 691 O O . LYS A 1 92 ? -5.391 3.309 -4.639 1.00 94.75 92 LYS A O 1
ATOM 696 N N . ILE A 1 93 ? -7.287 4.180 -3.809 1.00 89.25 93 ILE A N 1
ATOM 697 C CA . ILE A 1 93 ? -8.221 3.202 -4.404 1.00 89.25 93 ILE A CA 1
ATOM 698 C C . ILE A 1 93 ? -9.503 3.917 -4.821 1.00 89.25 93 ILE A C 1
ATOM 700 O O . ILE A 1 93 ? -10.115 4.626 -4.022 1.00 89.25 93 ILE A O 1
ATOM 704 N N . GLY A 1 94 ? -9.926 3.745 -6.075 1.00 85.62 94 GLY A N 1
ATOM 705 C CA . GLY A 1 94 ? -11.125 4.395 -6.613 1.00 85.62 94 GLY A CA 1
ATOM 706 C C . GLY A 1 94 ? -11.073 5.924 -6.504 1.00 85.62 94 GLY A C 1
ATOM 707 O O . GLY A 1 94 ? -12.099 6.557 -6.275 1.00 85.62 94 GLY A O 1
ATOM 708 N N . GLY A 1 95 ? -9.872 6.508 -6.580 1.00 81.25 95 GLY A N 1
ATOM 709 C CA . GLY A 1 95 ? -9.645 7.948 -6.419 1.00 81.25 95 GLY A CA 1
ATOM 710 C C . GLY A 1 95 ? -9.564 8.443 -4.969 1.00 81.25 95 GLY A C 1
ATOM 711 O O . GLY A 1 95 ? -9.173 9.587 -4.752 1.00 81.25 95 GLY A O 1
ATOM 712 N N . LYS A 1 96 ? -9.869 7.607 -3.968 1.00 88.38 96 LYS A N 1
ATOM 713 C CA . LYS A 1 96 ? -9.776 7.966 -2.544 1.00 88.38 96 LYS A CA 1
ATOM 714 C C . LYS A 1 96 ? -8.409 7.592 -1.985 1.00 88.38 96 LYS A C 1
ATOM 716 O O . LYS A 1 96 ? -7.969 6.461 -2.168 1.00 88.38 96 LYS A O 1
ATOM 721 N N . LEU A 1 97 ? -7.761 8.528 -1.294 1.00 90.31 97 LEU A N 1
ATOM 722 C CA . LEU A 1 97 ? -6.468 8.321 -0.643 1.00 90.31 97 LEU A CA 1
ATOM 723 C C . LEU A 1 97 ? -6.657 7.913 0.825 1.00 90.31 97 LEU A C 1
ATOM 725 O O . LEU A 1 97 ? -7.379 8.578 1.565 1.00 90.31 97 LEU A O 1
ATOM 729 N N . SER A 1 98 ? -5.982 6.843 1.241 1.00 92.31 98 SER A N 1
ATOM 730 C CA . SER A 1 98 ? -5.847 6.417 2.634 1.00 92.31 98 SER A CA 1
ATOM 731 C C . SER A 1 98 ? -4.389 6.569 3.064 1.00 92.31 98 SER A C 1
ATOM 733 O O . SER A 1 98 ? -3.501 6.016 2.420 1.00 92.31 98 SER A O 1
ATOM 735 N N . GLU A 1 99 ? -4.156 7.338 4.127 1.00 95.12 99 GLU A N 1
ATOM 736 C CA . GLU A 1 99 ? -2.828 7.631 4.673 1.00 95.12 99 GLU A CA 1
ATOM 737 C C . GLU A 1 99 ? -2.635 6.907 6.010 1.00 95.12 99 GLU A C 1
ATOM 739 O O . GLU A 1 99 ? -3.455 7.045 6.917 1.00 95.12 99 GLU A O 1
ATOM 744 N N . TRP A 1 100 ? -1.512 6.205 6.144 1.00 95.19 100 TRP A N 1
ATOM 745 C CA . TRP A 1 100 ? -1.091 5.480 7.339 1.00 95.19 100 TRP A CA 1
ATOM 746 C C . TRP A 1 100 ? 0.294 5.966 7.752 1.00 95.19 100 TRP A C 1
ATOM 748 O O . TRP A 1 100 ? 1.191 6.076 6.918 1.00 95.19 100 TRP A O 1
ATOM 758 N N . ARG A 1 101 ? 0.484 6.284 9.035 1.00 94.75 101 ARG A N 1
ATOM 759 C CA . ARG A 1 101 ? 1.758 6.798 9.568 1.00 94.75 101 ARG A CA 1
ATOM 760 C C . ARG A 1 101 ? 2.100 6.210 10.933 1.00 94.75 101 ARG A C 1
ATOM 762 O O . ARG A 1 101 ? 1.271 6.268 11.843 1.00 94.75 101 ARG A O 1
ATOM 769 N N . SER A 1 102 ? 3.348 5.782 11.113 1.00 92.94 102 SER A N 1
ATOM 770 C CA . SER A 1 102 ? 3.862 5.200 12.367 1.00 92.94 102 SER A CA 1
ATOM 771 C C . SER A 1 102 ? 3.628 6.116 13.580 1.00 92.94 102 SER A C 1
ATOM 773 O O . SER A 1 102 ? 3.095 5.704 14.616 1.00 92.94 102 SER A O 1
ATOM 775 N N . LYS A 1 103 ? 3.932 7.409 13.405 1.00 91.81 103 LYS A N 1
ATOM 776 C CA . LYS A 1 103 ? 3.766 8.473 14.411 1.00 91.81 103 LYS A CA 1
ATOM 777 C C . LYS A 1 103 ? 2.317 8.854 14.728 1.00 91.81 103 LYS A C 1
ATOM 779 O O . LYS A 1 103 ? 2.088 9.610 15.665 1.00 91.81 103 LYS A O 1
ATOM 784 N N . LYS A 1 104 ? 1.344 8.376 13.946 1.00 91.81 104 LYS A N 1
ATOM 785 C CA . LYS A 1 104 ? -0.095 8.611 14.169 1.00 91.81 104 LYS A CA 1
ATOM 786 C C . LYS A 1 104 ? -0.795 7.407 14.814 1.00 91.81 104 LYS A C 1
ATOM 788 O O . LYS A 1 104 ? -2.017 7.365 14.844 1.00 91.81 104 LYS A O 1
ATOM 793 N N . GLY A 1 105 ? -0.033 6.452 15.354 1.00 92.00 105 GLY A N 1
ATOM 794 C CA . GLY A 1 105 ? -0.588 5.284 16.044 1.00 92.00 105 GLY A CA 1
ATOM 795 C C . GLY A 1 105 ? -0.940 4.122 15.117 1.00 92.00 105 GLY A C 1
ATOM 796 O O . GLY A 1 105 ? -1.741 3.273 15.495 1.00 92.00 105 GLY A O 1
ATOM 797 N N . HIS A 1 106 ? -0.340 4.071 13.929 1.00 93.88 106 HIS A N 1
ATOM 798 C CA . HIS A 1 106 ? -0.470 2.937 13.022 1.00 93.88 106 HIS A CA 1
ATOM 799 C C . HIS A 1 106 ? 0.793 2.081 13.058 1.00 93.88 106 HIS A C 1
ATOM 801 O O . HIS A 1 106 ? 1.900 2.602 13.200 1.00 93.88 106 HIS A O 1
ATOM 807 N N . ASP A 1 107 ? 0.625 0.780 12.880 1.00 94.12 107 ASP A N 1
ATOM 808 C CA . ASP A 1 107 ? 1.717 -0.138 12.603 1.00 94.12 107 ASP A CA 1
ATOM 809 C C . ASP A 1 107 ? 1.679 -0.491 11.122 1.00 94.12 107 ASP A C 1
ATOM 811 O O . ASP A 1 107 ? 0.629 -0.828 10.569 1.00 94.12 107 ASP A O 1
ATOM 815 N N . ILE A 1 108 ? 2.827 -0.365 10.466 1.00 95.81 108 ILE A N 1
ATOM 816 C CA . ILE A 1 108 ? 2.967 -0.576 9.031 1.00 95.81 108 ILE A CA 1
ATOM 817 C C . ILE A 1 108 ? 4.276 -1.309 8.754 1.00 95.81 108 ILE A C 1
ATOM 819 O O . ILE A 1 108 ? 5.337 -0.945 9.263 1.00 95.81 108 ILE A O 1
ATOM 823 N N . TYR A 1 109 ? 4.187 -2.361 7.950 1.00 95.88 109 TYR A N 1
ATOM 824 C CA . TYR A 1 109 ? 5.292 -3.268 7.671 1.00 95.88 109 TYR A CA 1
ATOM 825 C C . TYR A 1 109 ? 5.349 -3.610 6.195 1.00 95.88 109 TYR A C 1
ATOM 827 O O . TYR A 1 109 ? 4.317 -3.728 5.533 1.00 95.88 109 TYR A O 1
ATOM 835 N N . VAL A 1 110 ? 6.553 -3.864 5.707 1.00 94.94 110 VAL A N 1
ATOM 836 C CA . VAL A 1 110 ? 6.777 -4.431 4.382 1.00 94.94 110 VAL A CA 1
ATOM 837 C C . VAL A 1 110 ? 7.348 -5.843 4.495 1.00 94.94 110 VAL A C 1
ATOM 839 O O . VAL A 1 110 ? 8.113 -6.165 5.403 1.00 94.94 110 VAL A O 1
ATOM 842 N N . ARG A 1 111 ? 6.939 -6.722 3.582 1.00 92.56 111 ARG A N 1
ATOM 843 C CA . ARG A 1 111 ? 7.522 -8.048 3.370 1.00 92.56 111 ARG A CA 1
ATOM 844 C C . ARG A 1 111 ? 7.837 -8.224 1.892 1.00 92.56 111 ARG A C 1
ATOM 846 O O . ARG A 1 111 ? 6.937 -8.150 1.054 1.00 92.56 111 ARG A O 1
ATOM 853 N N . GLY A 1 112 ? 9.099 -8.516 1.600 1.00 87.62 112 GLY A N 1
ATOM 854 C CA . GLY A 1 112 ? 9.619 -8.565 0.237 1.00 87.62 112 GLY A CA 1
ATOM 855 C C . GLY A 1 112 ? 10.087 -7.195 -0.245 1.00 87.62 112 GLY A C 1
ATOM 856 O O . GLY A 1 112 ? 10.119 -6.225 0.507 1.00 87.62 112 GLY A O 1
ATOM 857 N N . THR A 1 113 ? 10.473 -7.134 -1.511 1.00 82.31 113 THR A N 1
ATOM 858 C CA . THR A 1 113 ? 10.959 -5.917 -2.172 1.00 82.31 113 THR A CA 1
ATOM 859 C C . THR A 1 113 ? 10.379 -5.825 -3.577 1.00 82.31 113 THR A C 1
ATOM 861 O O . THR A 1 113 ? 9.810 -6.790 -4.087 1.00 82.31 113 THR A O 1
ATOM 864 N N . THR A 1 114 ? 10.585 -4.697 -4.252 1.00 77.06 114 THR A N 1
ATOM 865 C CA . THR A 1 114 ? 10.264 -4.540 -5.680 1.00 77.06 114 THR A CA 1
ATOM 866 C C . THR A 1 114 ? 10.986 -5.558 -6.573 1.00 77.06 114 THR A C 1
ATOM 868 O O . THR A 1 114 ? 10.516 -5.856 -7.658 1.00 77.06 114 THR A O 1
ATOM 871 N N . LYS A 1 115 ? 12.086 -6.171 -6.119 1.00 79.69 115 LYS A N 1
ATOM 872 C CA . LYS A 1 115 ? 12.807 -7.220 -6.866 1.00 79.69 115 LYS A CA 1
ATOM 873 C C . LYS A 1 115 ? 12.240 -8.632 -6.657 1.00 79.69 115 LYS A C 1
ATOM 875 O O . LYS A 1 115 ? 12.666 -9.564 -7.334 1.00 79.69 115 LYS A O 1
ATOM 880 N N . SER A 1 116 ? 11.322 -8.804 -5.707 1.00 84.88 116 SER A N 1
ATOM 881 C CA . SER A 1 116 ? 10.734 -10.099 -5.344 1.00 84.88 116 SER A CA 1
ATOM 882 C C . SER A 1 116 ? 9.565 -10.470 -6.269 1.00 84.88 116 SER A C 1
ATOM 884 O O . SER A 1 116 ? 8.975 -9.604 -6.906 1.00 84.88 116 SER A O 1
ATOM 886 N N . ASP A 1 117 ? 9.174 -11.749 -6.315 1.00 88.81 117 ASP A N 1
ATOM 887 C CA . ASP A 1 117 ? 7.974 -12.186 -7.065 1.00 88.81 117 ASP A CA 1
ATOM 888 C C . ASP A 1 117 ? 6.662 -11.694 -6.436 1.00 88.81 117 ASP A C 1
ATOM 890 O O . ASP A 1 117 ? 5.609 -11.666 -7.078 1.00 88.81 117 ASP A O 1
ATOM 894 N N . SER A 1 118 ? 6.733 -11.277 -5.172 1.00 93.12 118 SER A N 1
ATOM 895 C CA . SER A 1 118 ? 5.642 -10.633 -4.458 1.00 93.12 118 SER A CA 1
ATOM 896 C C . SER A 1 118 ? 6.157 -9.583 -3.484 1.00 93.12 118 SER A C 1
ATOM 898 O O . SER A 1 118 ? 7.180 -9.795 -2.829 1.00 93.12 118 SER A O 1
ATOM 900 N N . LEU A 1 119 ? 5.381 -8.517 -3.314 1.00 95.81 119 LEU A N 1
ATOM 901 C CA . LEU A 1 119 ? 5.576 -7.491 -2.294 1.00 95.81 119 LEU A CA 1
ATOM 902 C C . LEU A 1 119 ? 4.295 -7.376 -1.471 1.00 95.81 119 LEU A C 1
ATOM 904 O O . LEU A 1 119 ? 3.217 -7.191 -2.033 1.00 95.81 119 LEU A O 1
ATOM 908 N N . ALA A 1 120 ? 4.398 -7.468 -0.148 1.00 97.00 120 ALA A N 1
ATOM 909 C CA . ALA A 1 120 ? 3.264 -7.300 0.751 1.00 97.00 120 ALA A CA 1
ATOM 910 C C . ALA A 1 120 ? 3.495 -6.129 1.707 1.00 97.00 120 ALA A C 1
ATOM 912 O O . ALA A 1 120 ? 4.478 -6.095 2.442 1.00 97.00 120 ALA A O 1
ATOM 913 N N . LEU A 1 121 ? 2.552 -5.196 1.722 1.00 97.50 121 LEU A N 1
ATOM 914 C CA . LEU A 1 121 ? 2.500 -4.059 2.630 1.00 97.50 121 LEU A CA 1
ATOM 915 C C . LEU A 1 121 ? 1.363 -4.323 3.610 1.00 97.50 121 LEU A C 1
ATOM 917 O O . LEU A 1 121 ? 0.212 -4.461 3.199 1.00 97.50 121 LEU A O 1
ATOM 921 N N . LEU A 1 122 ? 1.685 -4.457 4.888 1.00 96.81 122 LEU A N 1
ATOM 922 C CA . LEU A 1 122 ? 0.742 -4.748 5.964 1.00 96.81 122 LEU A CA 1
ATOM 923 C C . LEU A 1 122 ? 0.540 -3.482 6.785 1.00 96.81 122 LEU A C 1
ATOM 925 O O . LEU A 1 122 ? 1.507 -2.777 7.061 1.00 96.81 122 LEU A O 1
ATOM 929 N N . PHE A 1 123 ? -0.695 -3.200 7.181 1.00 95.81 123 PHE A N 1
ATOM 930 C CA . PHE A 1 123 ? -1.012 -1.998 7.944 1.00 95.81 123 PHE A CA 1
ATOM 931 C C . PHE A 1 123 ? -2.152 -2.231 8.934 1.00 95.81 123 PHE A C 1
ATOM 933 O O . PHE A 1 123 ? -3.032 -3.064 8.703 1.00 95.81 123 PHE A O 1
ATOM 940 N N . GLY A 1 124 ? -2.160 -1.479 10.029 1.00 95.00 124 GLY A N 1
ATOM 941 C CA . GLY A 1 124 ? -3.265 -1.472 10.980 1.00 95.00 124 GLY A CA 1
ATOM 942 C C . GLY A 1 124 ? -3.096 -0.455 12.103 1.00 95.00 124 GLY A C 1
ATOM 943 O O . GLY A 1 124 ? -2.047 0.168 12.247 1.00 95.00 124 GLY A O 1
ATOM 944 N N . ASP A 1 125 ? -4.147 -0.274 12.893 1.00 94.19 125 ASP A N 1
ATOM 945 C CA . ASP A 1 125 ? -4.124 0.574 14.091 1.00 94.19 125 ASP A CA 1
ATOM 946 C C . ASP A 1 125 ? -3.426 -0.142 15.267 1.00 94.19 125 ASP A C 1
ATOM 948 O O . ASP A 1 125 ? -3.734 -1.301 15.545 1.00 94.19 125 ASP A O 1
ATOM 952 N N . ARG A 1 126 ? -2.515 0.547 15.980 1.00 87.38 126 ARG A N 1
ATOM 953 C CA . ARG A 1 126 ? -1.732 -0.010 17.108 1.00 87.38 126 ARG A CA 1
ATOM 954 C C . ARG A 1 126 ? -2.558 -0.189 18.379 1.00 87.38 126 ARG A C 1
ATOM 956 O O . ARG A 1 126 ? -2.410 -1.175 19.096 1.00 87.38 126 ARG A O 1
ATOM 963 N N . THR A 1 127 ? -3.383 0.801 18.710 1.00 70.62 127 THR A N 1
ATOM 964 C CA . THR A 1 127 ? -4.202 0.800 19.927 1.00 70.62 127 THR A CA 1
ATOM 965 C C . THR A 1 127 ? -5.631 1.233 19.631 1.00 70.62 127 THR A C 1
ATOM 967 O O . THR A 1 127 ? -5.897 2.063 18.764 1.00 70.62 127 THR A O 1
ATOM 970 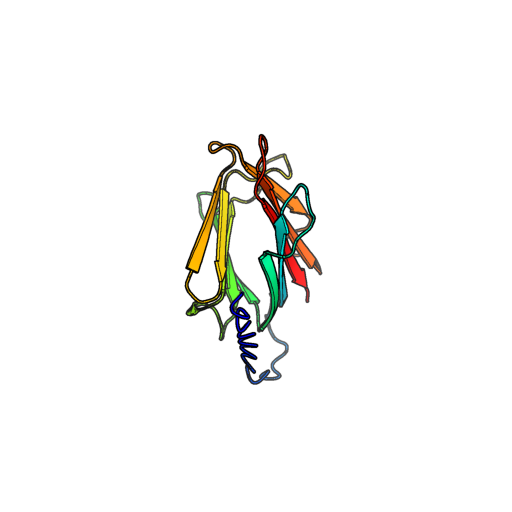N N . GLY A 1 128 ? -6.568 0.638 20.371 1.00 68.62 128 GLY A N 1
ATOM 971 C CA . GLY A 1 128 ? -7.993 0.723 20.077 1.00 68.62 128 GLY A CA 1
ATOM 972 C C . GLY A 1 128 ? -8.381 -0.236 18.953 1.00 68.62 128 GLY A C 1
ATOM 973 O O . GLY A 1 128 ? -7.758 -1.271 18.742 1.00 68.62 128 GLY A O 1
ATOM 974 N N . SER A 1 129 ? -9.434 0.096 18.226 1.00 60.34 129 SER A N 1
ATOM 975 C CA . SER A 1 129 ? -9.827 -0.640 17.030 1.00 60.34 129 SER A CA 1
ATOM 976 C C . SER A 1 129 ? -10.379 0.357 16.047 1.00 60.34 129 SER A C 1
ATOM 978 O O . SER A 1 129 ? -11.260 1.107 16.472 1.00 60.34 129 SER A O 1
ATOM 980 N N . LYS A 1 130 ? -9.979 0.269 14.769 1.00 80.44 130 LYS A N 1
ATOM 981 C CA . LYS A 1 130 ? -10.957 0.022 13.701 1.00 80.44 130 LYS A CA 1
ATOM 982 C C . LYS A 1 130 ? -10.440 -0.892 12.600 1.00 80.44 130 LYS A C 1
ATOM 984 O O . LYS A 1 130 ? -11.234 -1.724 12.198 1.00 80.44 130 LYS A O 1
ATOM 989 N N . ILE A 1 131 ? -9.203 -0.792 12.104 1.00 92.62 131 ILE A N 1
ATOM 990 C CA . ILE A 1 131 ? -8.872 -1.406 10.799 1.00 92.62 131 ILE A CA 1
ATOM 991 C C . ILE A 1 131 ? -7.494 -2.084 10.772 1.00 92.62 131 ILE A C 1
ATOM 993 O O . ILE A 1 131 ? -6.504 -1.537 11.246 1.00 92.62 131 ILE A O 1
ATOM 997 N N . LYS A 1 132 ? -7.435 -3.262 10.143 1.00 94.56 132 LYS A N 1
ATOM 998 C CA . LYS A 1 132 ? -6.209 -3.897 9.631 1.00 94.56 132 LYS A CA 1
ATOM 999 C C . LYS A 1 132 ? -6.351 -4.156 8.139 1.00 94.56 132 LYS A C 1
ATOM 1001 O O . LYS A 1 132 ? -7.466 -4.338 7.647 1.00 94.56 132 LYS A O 1
ATOM 1006 N N . GLY A 1 133 ? -5.241 -4.224 7.424 1.00 95.75 133 GLY A N 1
ATOM 1007 C CA . GLY A 1 133 ? -5.264 -4.509 6.004 1.00 95.75 133 GLY A CA 1
ATOM 1008 C C . GLY A 1 133 ? -3.917 -4.882 5.415 1.00 95.75 133 GLY A C 1
ATOM 1009 O O . GLY A 1 133 ? -2.885 -4.938 6.087 1.00 95.75 133 GLY A O 1
ATOM 1010 N N . SER A 1 134 ? -3.963 -5.179 4.125 1.00 97.25 134 SER A N 1
ATOM 1011 C CA . SER A 1 134 ? -2.795 -5.468 3.320 1.00 97.25 134 SER A CA 1
ATOM 1012 C C . SER A 1 134 ? -2.968 -4.988 1.887 1.00 97.25 134 SER A C 1
ATOM 1014 O O . SER A 1 134 ? -4.074 -4.979 1.344 1.00 97.25 134 SER A O 1
ATOM 1016 N N . VAL A 1 135 ? -1.852 -4.625 1.264 1.00 97.75 135 VAL A N 1
ATOM 1017 C CA . VAL A 1 135 ? -1.711 -4.546 -0.188 1.00 97.75 135 VAL A CA 1
ATOM 1018 C C . VAL A 1 135 ? -0.683 -5.585 -0.601 1.00 97.75 135 VAL A C 1
ATOM 1020 O O . VAL A 1 135 ? 0.441 -5.568 -0.106 1.00 97.75 135 VAL A O 1
ATOM 1023 N N . VAL A 1 136 ? -1.064 -6.504 -1.481 1.00 97.81 136 VA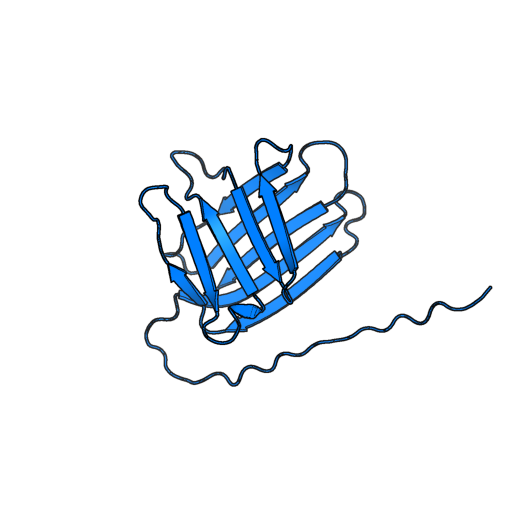L A N 1
ATOM 1024 C CA . VAL A 1 136 ? -0.183 -7.566 -1.969 1.00 97.81 136 VAL A CA 1
ATOM 1025 C C . VAL A 1 136 ? -0.058 -7.452 -3.474 1.00 97.81 136 VAL A C 1
ATOM 1027 O O . VAL A 1 136 ? -1.048 -7.601 -4.184 1.00 97.81 136 VAL A O 1
ATOM 1030 N N . PHE A 1 137 ? 1.160 -7.230 -3.941 1.00 97.31 137 PHE A N 1
ATOM 1031 C CA . PHE A 1 137 ? 1.520 -7.257 -5.348 1.00 97.31 137 PHE A CA 1
ATOM 1032 C C . PHE A 1 137 ? 2.097 -8.619 -5.735 1.00 97.31 137 PHE A C 1
ATOM 1034 O O . PHE A 1 137 ? 2.793 -9.246 -4.929 1.00 97.31 137 PHE A O 1
ATOM 1041 N N . LYS A 1 138 ? 1.819 -9.068 -6.961 1.00 95.44 138 LYS A N 1
ATOM 1042 C CA . LYS A 1 138 ? 2.330 -10.319 -7.540 1.00 95.44 138 LYS A CA 1
ATOM 1043 C C . LYS A 1 138 ? 2.694 -10.142 -9.009 1.00 95.44 138 LYS A C 1
ATOM 1045 O O . LYS A 1 138 ? 2.003 -9.408 -9.716 1.00 95.44 138 LYS A O 1
ATOM 1050 N N . LYS A 1 139 ? 3.763 -10.812 -9.443 1.00 90.25 139 LYS A N 1
ATOM 1051 C CA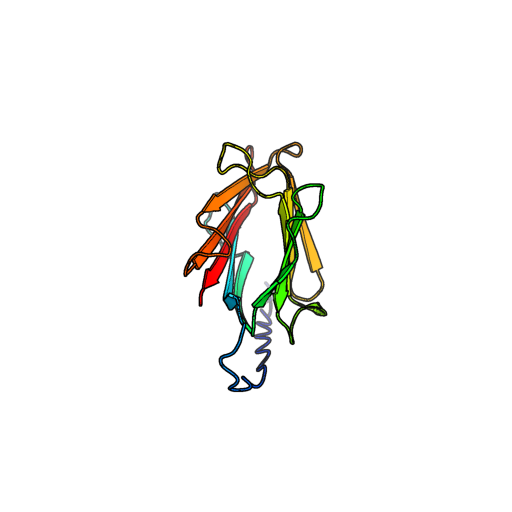 . LYS A 1 139 ? 4.103 -10.962 -10.865 1.00 90.25 139 LYS A CA 1
ATOM 1052 C C . LYS A 1 139 ? 3.022 -11.700 -11.635 1.00 90.25 139 LYS A C 1
ATOM 1054 O O . LYS A 1 139 ? 2.356 -12.581 -11.050 1.00 90.25 139 LYS A O 1
#

Organism: NCBI:txid1524096

Sequence (139 aa):
MKPFLLFFVAITVAGCASKNDSGCLFSEARVKASEITTDKPINDVTIKDCFKATGPDDMGLVEIAGEQTSDKFKVSYYEPGDSNAMDMLNVKIGGKLSEWRSKKGHDIYVRGTTKSDSLALLFGDRTGSKIKGSVVFKK

Radius of gyration: 16.1 Å; chains: 1; bounding box: 56×23×44 Å